Protein AF-A0A3B0A7K3-F1 (afdb_monomer_lite)

Sequence (64 aa):
MRRARTIVAWILLAGSIICWPISMKTWAKDEPPFVLSLSFLAIIIEAATLLTSSQVHESQERDQ

Secondary structure (DSSP, 8-state):
-HHHHHHHHHHHHHHHHHHHHHHHHHTTTSS-HHHHHHHHHHHHHHHHHHHHHHHHHHHHHH--

Radius of gyration: 15.3 Å; chains: 1; bounding box: 33×16×45 Å

Organism: NCBI:txid1530042

pLDDT: mean 71.76, std 9.0, range [49.72, 84.38]

Foldseek 3Di:
DLVVLLVVLVCQQVVLVVVLVVCCVPPCPPPDSVVSVVVSVVSNVVSVVSNVVSVVVVVVVVVD

Structure (mmCIF, N/CA/C/O backbone):
data_AF-A0A3B0A7K3-F1
#
_entry.id   AF-A0A3B0A7K3-F1
#
loop_
_atom_site.group_PDB
_atom_site.id
_atom_site.type_symbol
_atom_site.label_atom_id
_atom_site.label_alt_id
_atom_site.label_comp_id
_atom_site.label_asym_id
_atom_site.label_entity_id
_atom_site.label_seq_id
_atom_site.pdbx_PDB_ins_code
_atom_site.Cartn_x
_atom_site.Cartn_y
_atom_site.Cartn_z
_atom_site.occupancy
_atom_site.B_iso_or_equiv
_atom_site.auth_seq_id
_atom_site.auth_comp_id
_atom_site.auth_asym_id
_atom_site.auth_atom_id
_atom_site.pd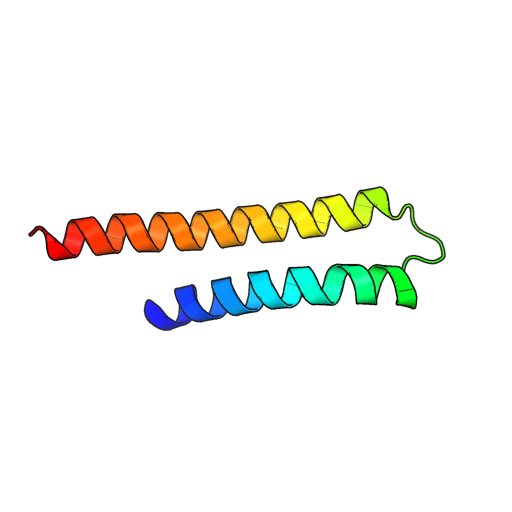bx_PDB_model_num
ATOM 1 N N . MET A 1 1 ? -19.334 -8.465 10.918 1.00 52.38 1 MET A N 1
ATOM 2 C CA . MET A 1 1 ? -19.078 -7.895 9.570 1.00 52.38 1 MET A CA 1
ATOM 3 C C . MET A 1 1 ? -18.171 -6.654 9.576 1.00 52.38 1 MET A C 1
ATOM 5 O O . MET A 1 1 ? -17.385 -6.516 8.651 1.00 52.38 1 MET A O 1
ATOM 9 N N . ARG A 1 2 ? -18.209 -5.769 10.591 1.00 52.91 2 ARG A N 1
ATOM 10 C CA . ARG A 1 2 ? -17.403 -4.523 10.620 1.00 52.91 2 ARG A CA 1
ATOM 11 C C . ARG A 1 2 ? -15.883 -4.730 10.762 1.00 52.91 2 ARG A C 1
ATOM 13 O O . ARG A 1 2 ? -15.141 -4.168 9.970 1.00 52.91 2 ARG A O 1
ATOM 20 N N . ARG A 1 3 ? -15.424 -5.635 11.641 1.00 61.59 3 ARG A N 1
ATOM 21 C CA . ARG A 1 3 ? -13.987 -5.990 11.755 1.00 61.59 3 ARG A CA 1
ATOM 22 C C . ARG A 1 3 ? -13.383 -6.527 10.452 1.00 61.59 3 ARG A C 1
ATOM 24 O O . ARG A 1 3 ? -12.221 -6.269 10.170 1.00 61.59 3 ARG A O 1
ATOM 31 N N . ALA A 1 4 ? -14.179 -7.226 9.638 1.00 69.62 4 ALA A N 1
ATOM 32 C CA . ALA A 1 4 ? -13.729 -7.716 8.337 1.00 69.62 4 ALA A CA 1
ATOM 33 C C . ALA A 1 4 ? -13.399 -6.559 7.380 1.00 69.62 4 ALA A C 1
ATOM 35 O O . ALA A 1 4 ? -12.415 -6.647 6.661 1.00 69.62 4 ALA A O 1
ATOM 36 N N . ARG A 1 5 ? -14.150 -5.446 7.420 1.00 66.62 5 ARG A N 1
ATOM 37 C CA . ARG A 1 5 ? -13.854 -4.253 6.606 1.00 66.62 5 ARG A CA 1
ATOM 38 C C . ARG A 1 5 ? -12.541 -3.589 7.015 1.00 66.62 5 ARG A C 1
ATOM 40 O O . ARG A 1 5 ? -11.749 -3.255 6.145 1.00 66.62 5 ARG A O 1
ATOM 47 N N . THR A 1 6 ? -12.282 -3.459 8.314 1.00 72.62 6 THR A N 1
ATOM 48 C CA . THR A 1 6 ? -11.025 -2.894 8.834 1.00 72.62 6 THR A CA 1
ATOM 49 C C . THR A 1 6 ? -9.824 -3.768 8.465 1.00 72.62 6 THR A C 1
ATOM 51 O O . THR A 1 6 ? -8.806 -3.255 8.012 1.00 72.62 6 THR A O 1
ATOM 54 N N . ILE A 1 7 ? -9.952 -5.094 8.593 1.00 76.38 7 ILE A N 1
ATOM 55 C CA . ILE A 1 7 ? -8.903 -6.052 8.205 1.00 76.38 7 ILE A CA 1
ATOM 56 C C . ILE A 1 7 ? -8.654 -6.002 6.693 1.00 76.38 7 ILE A C 1
ATOM 58 O O . ILE A 1 7 ? -7.506 -5.956 6.265 1.00 76.38 7 ILE A O 1
ATOM 62 N N . VAL A 1 8 ? -9.713 -5.950 5.880 1.00 77.06 8 VAL A N 1
ATOM 63 C CA . VAL A 1 8 ? -9.601 -5.820 4.420 1.00 77.06 8 VAL A CA 1
ATOM 64 C C . VAL A 1 8 ? -8.932 -4.501 4.028 1.00 77.06 8 VAL A C 1
ATOM 66 O O . VAL A 1 8 ? -8.072 -4.515 3.155 1.00 77.06 8 VAL A O 1
ATOM 69 N N . ALA A 1 9 ? -9.247 -3.387 4.696 1.00 75.12 9 ALA A N 1
ATOM 70 C CA . ALA A 1 9 ? -8.591 -2.101 4.451 1.00 75.12 9 ALA A CA 1
ATOM 71 C C . ALA A 1 9 ? -7.093 -2.138 4.805 1.00 75.12 9 ALA A C 1
ATOM 73 O O . ALA A 1 9 ? -6.273 -1.630 4.046 1.00 75.12 9 ALA A O 1
ATOM 74 N N . TRP A 1 10 ? -6.715 -2.807 5.899 1.00 76.56 10 TRP A N 1
ATOM 75 C CA . TRP A 1 10 ? -5.308 -3.026 6.251 1.00 76.56 10 TRP A CA 1
ATOM 76 C C . TRP A 1 10 ? -4.570 -3.917 5.251 1.00 76.56 10 TRP A C 1
ATOM 78 O O . TRP A 1 10 ? -3.438 -3.610 4.885 1.00 76.56 10 TRP A O 1
ATOM 88 N N . ILE A 1 11 ? -5.205 -4.996 4.785 1.00 81.62 11 ILE A N 1
ATOM 89 C CA . ILE A 1 11 ? -4.635 -5.884 3.763 1.00 81.62 11 ILE A CA 1
ATOM 90 C C . ILE A 1 11 ? -4.488 -5.143 2.433 1.00 81.62 11 ILE A C 1
ATOM 92 O O . ILE A 1 11 ? -3.459 -5.283 1.780 1.00 81.62 11 ILE A O 1
ATOM 96 N N . LEU A 1 12 ? -5.470 -4.326 2.046 1.00 78.50 12 LEU A N 1
ATOM 97 C CA . LEU A 1 12 ? -5.387 -3.469 0.863 1.00 78.50 12 LEU A CA 1
ATOM 98 C C . LEU A 1 12 ? -4.254 -2.455 0.991 1.00 78.50 12 LEU A C 1
ATOM 100 O O . LEU A 1 12 ? -3.488 -2.295 0.050 1.00 78.50 12 LEU A O 1
ATOM 104 N N . LEU A 1 13 ? -4.100 -1.813 2.148 1.00 77.94 13 LEU A N 1
ATOM 105 C CA . LEU A 1 13 ? -3.059 -0.815 2.371 1.00 77.94 13 LEU A CA 1
ATOM 106 C C . LEU A 1 13 ? -1.659 -1.447 2.353 1.00 77.94 13 LEU A C 1
ATOM 108 O O . LEU A 1 13 ? -0.802 -1.024 1.580 1.00 77.94 13 LEU A O 1
ATOM 112 N N . ALA A 1 14 ? -1.438 -2.502 3.140 1.00 80.75 14 ALA A N 1
ATOM 113 C CA . ALA A 1 14 ? -0.156 -3.205 3.187 1.00 80.75 14 ALA A CA 1
ATOM 114 C C . ALA A 1 14 ? 0.164 -3.908 1.857 1.00 80.75 14 ALA A C 1
ATOM 116 O O . ALA A 1 14 ? 1.287 -3.830 1.360 1.00 80.75 14 ALA A O 1
ATOM 117 N N . GLY A 1 15 ? -0.837 -4.549 1.252 1.00 81.69 15 GLY A N 1
ATOM 118 C CA . GLY A 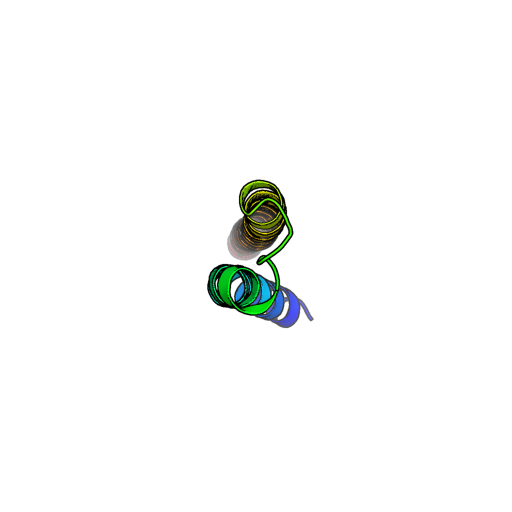1 15 ? -0.727 -5.204 -0.045 1.00 81.69 15 GLY A CA 1
ATOM 119 C C . GLY A 1 15 ? -0.419 -4.215 -1.164 1.00 81.69 15 GLY A C 1
ATOM 120 O O . GLY A 1 15 ? 0.450 -4.493 -1.977 1.00 81.69 15 GLY A O 1
ATOM 121 N N . SER A 1 16 ? -1.049 -3.038 -1.173 1.00 77.62 16 SER A N 1
ATOM 122 C CA . SER A 1 16 ? -0.790 -1.973 -2.150 1.00 77.62 16 SER A CA 1
ATOM 123 C C . SER A 1 16 ? 0.644 -1.436 -2.027 1.00 77.62 16 SER A C 1
ATOM 125 O O . SER A 1 16 ? 1.366 -1.374 -3.021 1.00 77.62 16 SER A O 1
ATOM 127 N N . ILE A 1 17 ? 1.122 -1.167 -0.805 1.00 79.81 17 ILE A N 1
ATOM 128 C CA . ILE A 1 17 ? 2.501 -0.699 -0.562 1.00 79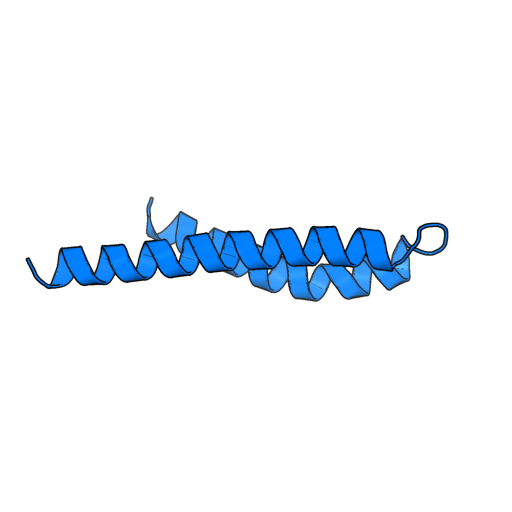.81 17 ILE A CA 1
ATOM 129 C C . ILE A 1 17 ? 3.547 -1.708 -1.059 1.00 79.81 17 ILE A C 1
ATOM 131 O O . ILE A 1 17 ? 4.566 -1.305 -1.616 1.00 79.81 17 ILE A O 1
ATOM 135 N N . IL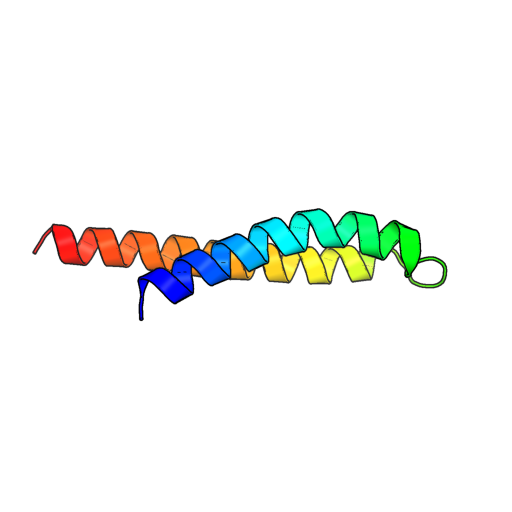E A 1 18 ? 3.307 -3.011 -0.879 1.00 81.12 18 ILE A N 1
ATOM 136 C CA . ILE A 1 18 ? 4.240 -4.072 -1.292 1.00 81.12 18 ILE A CA 1
ATOM 137 C C . ILE A 1 18 ? 4.105 -4.390 -2.789 1.00 81.12 18 ILE A C 1
ATOM 139 O O . ILE A 1 18 ? 5.109 -4.591 -3.473 1.00 81.12 18 ILE A O 1
ATOM 143 N N . CYS A 1 19 ? 2.883 -4.411 -3.326 1.00 80.25 19 CYS A N 1
ATOM 144 C CA . CYS A 1 19 ? 2.635 -4.675 -4.743 1.00 80.25 19 CYS A CA 1
ATOM 145 C C . CYS A 1 19 ? 3.120 -3.541 -5.644 1.00 80.25 19 CYS A C 1
ATOM 147 O O . CYS A 1 19 ? 3.483 -3.822 -6.780 1.00 80.25 19 CYS A O 1
ATOM 149 N N . TRP A 1 20 ? 3.185 -2.296 -5.166 1.00 75.06 20 TRP A N 1
ATOM 150 C CA . TRP A 1 20 ? 3.683 -1.170 -5.957 1.00 75.06 20 TRP A CA 1
ATOM 151 C C . TRP A 1 20 ? 5.112 -1.403 -6.496 1.00 75.06 20 TRP A C 1
ATOM 153 O O . TRP A 1 20 ? 5.274 -1.454 -7.719 1.00 75.06 20 TRP A O 1
ATOM 163 N N . PRO A 1 21 ? 6.154 -1.616 -5.668 1.00 77.31 21 PRO A N 1
ATOM 164 C CA . PRO A 1 21 ? 7.510 -1.850 -6.167 1.00 77.31 21 PRO A CA 1
ATOM 165 C C . PRO A 1 21 ? 7.635 -3.170 -6.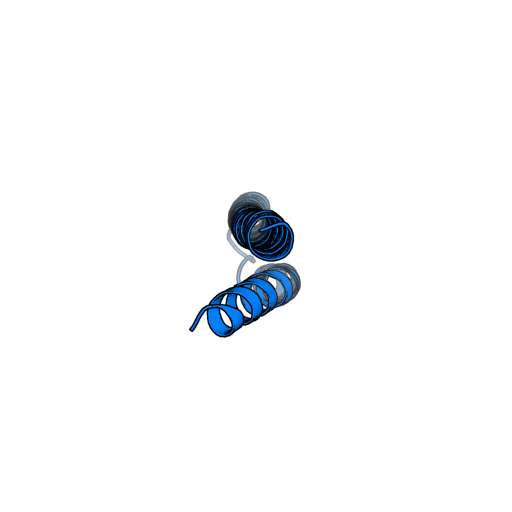936 1.00 77.31 21 PRO A C 1
ATOM 167 O O . PRO A 1 21 ? 8.424 -3.255 -7.877 1.00 77.31 21 PRO A O 1
ATOM 170 N N . ILE A 1 22 ? 6.850 -4.195 -6.578 1.00 80.69 22 ILE A N 1
ATOM 171 C CA . ILE A 1 22 ? 6.840 -5.477 -7.294 1.00 80.69 22 ILE A CA 1
ATOM 172 C C . ILE A 1 22 ? 6.311 -5.277 -8.716 1.00 80.69 22 ILE A C 1
ATOM 174 O O . ILE A 1 22 ? 6.999 -5.642 -9.663 1.00 80.69 22 ILE A O 1
ATOM 178 N N . SER A 1 23 ? 5.150 -4.636 -8.870 1.00 75.50 23 SER A N 1
ATOM 179 C CA . SER A 1 23 ? 4.517 -4.362 -10.165 1.00 75.50 23 SER A CA 1
ATOM 180 C C . SER A 1 23 ? 5.368 -3.428 -11.028 1.00 75.50 23 SER A C 1
ATOM 182 O O . SER A 1 23 ? 5.464 -3.613 -12.241 1.00 75.50 23 SER A O 1
ATOM 184 N N . MET A 1 24 ? 6.046 -2.462 -10.402 1.00 73.19 24 MET A N 1
ATOM 185 C CA . MET A 1 24 ? 6.983 -1.566 -11.079 1.00 73.19 24 MET A CA 1
ATOM 186 C C . MET A 1 24 ? 8.202 -2.325 -11.630 1.00 73.19 24 MET A C 1
ATOM 188 O O . MET A 1 24 ? 8.685 -2.020 -12.715 1.00 73.19 24 MET A O 1
ATOM 192 N N . LYS A 1 25 ? 8.684 -3.346 -10.906 1.00 73.56 25 LYS A N 1
ATOM 193 C CA . LYS A 1 25 ? 9.848 -4.154 -11.296 1.00 73.56 25 LYS A CA 1
ATOM 194 C C . LYS A 1 25 ? 9.513 -5.251 -12.310 1.00 73.56 25 LYS A C 1
ATOM 196 O O . LYS A 1 25 ? 10.376 -5.610 -13.109 1.00 73.56 25 LYS A O 1
ATOM 201 N N . THR A 1 26 ? 8.312 -5.823 -12.254 1.00 74.94 26 THR A N 1
ATOM 202 C CA . THR A 1 26 ? 7.933 -6.965 -13.097 1.00 74.94 26 THR A CA 1
ATOM 203 C C . THR A 1 26 ? 7.207 -6.560 -14.375 1.00 74.94 26 THR A C 1
ATOM 205 O O . THR A 1 26 ? 7.446 -7.193 -15.399 1.00 74.94 26 THR A O 1
ATOM 208 N N . TRP A 1 27 ? 6.304 -5.575 -14.328 1.00 66.38 27 TRP A N 1
ATOM 209 C CA . TRP A 1 27 ? 5.355 -5.300 -15.420 1.00 66.38 27 TRP A CA 1
ATOM 210 C C . TRP A 1 27 ? 5.506 -3.899 -16.023 1.00 66.38 27 TRP A C 1
ATOM 212 O O . TRP A 1 27 ? 5.325 -3.738 -17.224 1.00 66.38 27 TRP A O 1
ATOM 222 N N . ALA A 1 28 ? 5.918 -2.895 -15.244 1.00 59.81 28 ALA A N 1
ATOM 223 C CA . ALA A 1 28 ? 6.059 -1.513 -15.720 1.00 59.81 28 ALA A CA 1
ATOM 224 C C . ALA A 1 28 ? 7.363 -1.251 -16.505 1.00 59.81 28 ALA A C 1
ATOM 226 O O . ALA A 1 28 ? 8.006 -0.218 -16.328 1.00 59.81 28 ALA A O 1
ATOM 227 N N . LYS A 1 29 ? 7.796 -2.194 -17.352 1.00 61.59 29 LYS A N 1
ATOM 228 C CA . LYS A 1 29 ? 8.992 -2.008 -18.190 1.00 61.59 29 LYS A CA 1
ATOM 229 C C . LYS A 1 29 ? 8.723 -1.073 -19.379 1.00 61.59 29 LYS A C 1
ATOM 231 O O . LYS A 1 29 ? 9.642 -0.389 -19.815 1.00 61.59 29 LYS A O 1
ATOM 236 N N . ASP A 1 30 ? 7.466 -1.016 -19.827 1.00 64.00 30 ASP A N 1
ATOM 237 C CA . ASP A 1 30 ? 7.021 -0.267 -21.012 1.00 64.00 30 ASP A CA 1
ATOM 238 C C . ASP A 1 30 ? 6.036 0.882 -20.691 1.00 64.00 30 ASP A C 1
ATOM 240 O O . ASP A 1 30 ? 5.705 1.676 -21.569 1.00 64.00 30 ASP A O 1
ATOM 244 N N . GLU A 1 31 ? 5.586 1.015 -19.437 1.00 60.94 31 GLU A N 1
ATOM 245 C CA . GLU A 1 31 ? 4.646 2.060 -19.002 1.00 60.94 31 GLU A CA 1
ATOM 246 C C . GLU A 1 31 ? 5.312 3.096 -18.088 1.00 60.94 31 GLU A C 1
ATOM 248 O O . GLU A 1 31 ? 6.188 2.742 -17.295 1.00 60.94 31 GLU A O 1
ATOM 253 N N . PRO A 1 32 ? 4.890 4.376 -18.140 1.00 70.12 32 PRO A N 1
ATOM 254 C CA . PRO A 1 32 ? 5.443 5.415 -17.288 1.00 70.12 32 PRO A CA 1
ATOM 255 C C . PRO A 1 32 ? 5.195 5.073 -15.806 1.00 70.12 32 PRO A C 1
ATOM 257 O O . PRO A 1 32 ? 4.043 5.094 -15.355 1.00 70.12 32 PRO A O 1
ATOM 260 N N . PRO A 1 33 ? 6.258 4.833 -15.012 1.00 67.12 33 PRO A N 1
ATOM 261 C CA . PRO A 1 33 ? 6.141 4.397 -13.618 1.00 67.12 33 PRO A CA 1
ATOM 262 C C . PRO A 1 33 ? 5.326 5.359 -12.743 1.00 67.12 33 PRO A C 1
ATOM 264 O O . PRO A 1 33 ? 4.757 4.955 -11.729 1.00 67.12 33 PRO A O 1
ATOM 267 N N . PHE A 1 34 ? 5.253 6.624 -13.162 1.00 70.00 34 PHE A N 1
ATOM 268 C CA . PHE A 1 34 ? 4.508 7.687 -12.503 1.00 70.00 34 PHE A CA 1
ATOM 269 C C . PHE A 1 34 ? 2.990 7.443 -12.479 1.00 70.00 34 PHE A C 1
ATOM 271 O O . PHE A 1 34 ? 2.340 7.670 -11.458 1.00 70.00 34 PHE A O 1
ATOM 278 N N . VAL A 1 35 ? 2.415 6.942 -13.576 1.00 72.38 35 VAL A N 1
ATOM 279 C CA . VAL A 1 35 ? 0.964 6.703 -13.670 1.00 72.38 35 VAL A CA 1
ATOM 280 C C . VAL A 1 35 ? 0.565 5.555 -12.747 1.00 72.38 35 VAL A C 1
ATOM 282 O O . VAL A 1 35 ? -0.387 5.678 -11.979 1.00 72.38 35 VAL A O 1
ATOM 285 N N . LEU A 1 36 ? 1.368 4.489 -12.734 1.00 71.50 36 LEU A N 1
ATOM 286 C CA . LEU A 1 36 ? 1.188 3.355 -11.832 1.00 71.50 36 LEU A CA 1
ATOM 287 C C . LEU A 1 36 ? 1.261 3.793 -10.364 1.00 71.50 36 LEU A C 1
ATOM 289 O O . LEU A 1 36 ? 0.378 3.466 -9.574 1.00 71.50 36 LEU A O 1
ATOM 293 N N . SER A 1 37 ? 2.259 4.600 -9.996 1.00 75.94 37 SER A N 1
ATOM 294 C CA . SER A 1 37 ? 2.375 5.106 -8.625 1.00 75.94 37 SER A CA 1
ATOM 295 C C . SER A 1 37 ? 1.182 5.954 -8.175 1.00 75.94 37 SER A C 1
ATOM 297 O O . SER A 1 37 ? 0.798 5.874 -7.011 1.00 75.94 37 SER A O 1
ATOM 299 N N .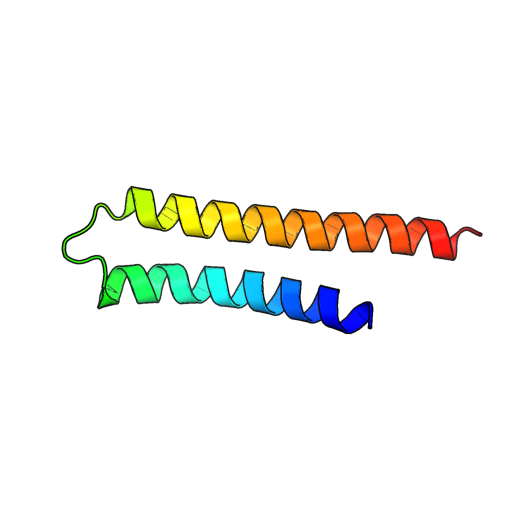 LEU A 1 38 ? 0.558 6.719 -9.079 1.00 80.38 38 LEU A N 1
ATOM 300 C CA . LEU A 1 38 ? -0.636 7.509 -8.760 1.00 80.38 38 LEU A CA 1
ATOM 301 C C . LEU A 1 38 ? -1.853 6.621 -8.461 1.00 80.38 38 LEU A C 1
ATOM 303 O O . LEU A 1 38 ? -2.602 6.917 -7.531 1.00 80.38 38 LEU A O 1
ATOM 307 N N . SER A 1 39 ? -2.031 5.514 -9.188 1.00 80.81 39 SER A N 1
ATOM 308 C CA . SER A 1 39 ? -3.096 4.539 -8.906 1.00 80.81 39 SER A CA 1
ATOM 309 C C . SER A 1 39 ? -2.907 3.865 -7.545 1.00 80.81 39 SER A C 1
ATOM 311 O O . SER A 1 39 ? -3.855 3.760 -6.769 1.00 80.81 39 SER A O 1
ATOM 313 N N . PHE A 1 40 ? -1.677 3.464 -7.216 1.00 80.31 40 PHE A N 1
ATOM 314 C CA . PHE A 1 40 ? -1.353 2.894 -5.905 1.00 80.31 40 PHE A CA 1
ATOM 315 C C . PHE A 1 40 ? -1.539 3.913 -4.771 1.00 80.31 40 PHE A C 1
ATOM 317 O O . PHE A 1 40 ? -2.088 3.573 -3.722 1.00 80.31 40 PHE A O 1
ATOM 324 N N . LEU A 1 41 ? -1.163 5.175 -4.998 1.00 80.12 41 LEU A N 1
ATOM 325 C CA . LEU A 1 41 ? -1.385 6.265 -4.050 1.00 80.12 41 LEU A CA 1
ATOM 326 C C . LEU A 1 41 ? -2.879 6.496 -3.782 1.00 80.12 41 LEU A C 1
ATOM 328 O O . LEU A 1 41 ? -3.268 6.629 -2.624 1.00 80.12 41 LEU A O 1
ATOM 332 N N . ALA A 1 42 ? -3.721 6.491 -4.820 1.00 84.38 42 ALA A N 1
ATOM 333 C CA . ALA A 1 42 ? -5.170 6.621 -4.666 1.00 84.38 42 ALA A CA 1
ATOM 334 C C . ALA A 1 42 ? -5.751 5.495 -3.793 1.00 84.38 42 ALA A C 1
ATOM 336 O O . ALA A 1 42 ? -6.488 5.770 -2.848 1.00 84.38 42 ALA A O 1
ATOM 337 N N . ILE A 1 43 ? -5.335 4.245 -4.031 1.00 82.88 43 ILE A N 1
ATOM 338 C CA . ILE A 1 43 ? -5.753 3.080 -3.232 1.00 82.88 43 ILE A CA 1
ATOM 339 C C . ILE A 1 43 ? -5.329 3.230 -1.763 1.00 82.88 43 ILE A C 1
ATOM 341 O O . ILE A 1 43 ? -6.099 2.906 -0.859 1.00 82.88 43 ILE A O 1
ATOM 345 N N . ILE A 1 44 ? -4.114 3.725 -1.506 1.00 80.12 44 ILE A N 1
ATOM 346 C CA . ILE A 1 44 ? -3.610 3.946 -0.142 1.00 80.12 44 ILE A CA 1
ATOM 347 C C . ILE A 1 44 ? -4.429 5.025 0.573 1.00 80.12 44 ILE A C 1
ATOM 349 O O . ILE A 1 44 ? -4.816 4.823 1.725 1.00 80.12 44 ILE A O 1
ATOM 353 N N . ILE A 1 45 ? -4.713 6.146 -0.098 1.00 81.25 45 ILE A N 1
ATOM 354 C CA . ILE A 1 45 ? -5.528 7.232 0.462 1.00 81.25 45 ILE A CA 1
ATOM 355 C C . ILE A 1 45 ? -6.931 6.716 0.783 1.00 81.25 45 ILE A C 1
ATOM 357 O O . ILE A 1 45 ? -7.416 6.926 1.889 1.00 81.25 45 ILE A O 1
ATOM 361 N N . GLU A 1 46 ? -7.555 5.979 -0.131 1.00 82.19 46 GLU A N 1
ATOM 362 C CA . GLU A 1 46 ? -8.908 5.460 0.060 1.00 82.19 46 GLU A CA 1
ATOM 363 C C . GLU A 1 46 ? -8.978 4.432 1.200 1.00 82.19 46 GLU A C 1
ATOM 365 O O . GLU A 1 46 ? -9.867 4.497 2.054 1.00 82.19 46 GLU A O 1
ATOM 370 N N . ALA A 1 47 ? -7.980 3.550 1.308 1.00 78.31 47 ALA A N 1
ATOM 371 C CA . ALA A 1 47 ? -7.844 2.646 2.446 1.00 78.31 47 ALA A CA 1
ATOM 372 C C . ALA A 1 47 ? -7.642 3.409 3.770 1.00 78.31 47 ALA A C 1
ATOM 374 O O . ALA A 1 47 ? -8.261 3.063 4.779 1.00 78.31 47 ALA A O 1
ATOM 375 N N . ALA A 1 48 ? -6.834 4.474 3.778 1.00 77.56 48 ALA A N 1
ATOM 376 C CA . ALA A 1 48 ? -6.621 5.318 4.953 1.00 77.56 48 ALA A CA 1
ATOM 377 C C . ALA A 1 48 ? -7.890 6.088 5.360 1.00 77.56 48 ALA A C 1
ATOM 379 O O . ALA A 1 48 ? -8.192 6.195 6.551 1.00 77.56 48 ALA A O 1
ATOM 380 N N . THR A 1 49 ? -8.680 6.571 4.398 1.00 80.00 49 THR A N 1
ATOM 381 C CA . THR A 1 49 ? -9.973 7.225 4.646 1.00 80.00 49 THR A CA 1
ATOM 382 C C . THR A 1 49 ? -10.988 6.245 5.237 1.00 80.00 49 THR A C 1
ATOM 384 O O . THR A 1 49 ? -11.687 6.576 6.200 1.00 80.00 49 THR A O 1
ATOM 387 N N . LEU A 1 50 ? -11.043 5.011 4.730 1.00 78.00 50 LEU A N 1
ATOM 388 C CA . LEU A 1 50 ? -11.892 3.952 5.285 1.00 78.00 50 LEU A CA 1
ATOM 389 C C . LEU A 1 50 ? -11.473 3.561 6.710 1.00 78.00 50 LEU A C 1
ATOM 391 O O . LEU A 1 50 ? -12.330 3.357 7.569 1.00 78.00 50 LEU A O 1
ATOM 395 N N . LEU A 1 51 ? -10.170 3.501 6.988 1.00 74.62 51 LEU A N 1
ATOM 396 C CA . LEU A 1 51 ? -9.657 3.233 8.333 1.00 74.62 51 LEU A CA 1
ATOM 397 C C . LEU A 1 51 ? -9.973 4.383 9.300 1.00 74.62 51 LEU A C 1
ATOM 399 O O . LEU A 1 51 ? -10.493 4.138 10.385 1.00 74.62 51 LEU A O 1
ATOM 403 N N . THR A 1 52 ? -9.739 5.631 8.887 1.00 76.88 52 THR A N 1
ATOM 404 C CA . THR A 1 52 ? -9.997 6.827 9.708 1.00 76.88 52 THR A CA 1
ATOM 405 C C . THR A 1 52 ? -11.484 6.986 10.026 1.00 76.88 52 THR A C 1
ATOM 407 O O . THR A 1 52 ? -11.856 7.191 11.179 1.00 76.88 52 THR A O 1
ATOM 410 N N . SER A 1 53 ? -12.359 6.833 9.026 1.00 72.38 53 SER A N 1
ATOM 411 C CA . SER A 1 53 ? -13.812 6.893 9.239 1.00 72.38 53 SER A CA 1
ATOM 412 C C . SER A 1 53 ? -14.308 5.771 10.154 1.00 72.38 53 SER A C 1
ATOM 414 O O . SER A 1 53 ? -15.161 6.011 11.008 1.00 72.38 53 SER A O 1
ATOM 416 N N . SER A 1 54 ? -13.728 4.570 10.047 1.00 67.06 54 SER A N 1
ATOM 417 C CA . SER A 1 54 ? -14.030 3.469 10.962 1.00 67.06 54 SER A CA 1
ATOM 418 C C . SER A 1 54 ? -13.635 3.788 12.411 1.00 67.06 54 SER A C 1
ATOM 420 O O . SER A 1 54 ? -14.368 3.398 13.314 1.00 67.06 54 SER A O 1
ATOM 422 N N . GLN A 1 55 ? -12.523 4.495 12.645 1.00 64.12 55 GLN A N 1
ATOM 423 C CA . GLN A 1 55 ? -12.045 4.847 13.992 1.00 64.12 55 GLN A CA 1
ATOM 424 C C . GLN A 1 55 ? -12.847 5.978 14.654 1.00 64.12 55 GLN A C 1
ATOM 426 O O . GLN A 1 55 ? -13.122 5.924 15.853 1.00 64.12 55 GLN A O 1
ATOM 431 N N . VAL A 1 56 ? -13.262 6.994 13.890 1.00 63.00 56 VAL A N 1
ATOM 432 C CA . VAL A 1 56 ? -14.107 8.083 14.417 1.00 63.00 56 VAL A CA 1
ATOM 433 C C . VAL A 1 56 ? -15.491 7.557 14.805 1.00 63.00 56 VAL A C 1
ATOM 435 O O . VAL A 1 56 ? -16.016 7.920 15.856 1.00 63.00 56 VAL A O 1
ATOM 438 N N . HIS A 1 57 ? -16.059 6.648 14.009 1.00 57.94 57 HIS A N 1
ATOM 439 C CA . HIS A 1 57 ? -17.343 6.018 14.325 1.00 57.94 57 HIS A CA 1
ATOM 440 C C . HIS A 1 57 ? -17.258 5.104 15.561 1.00 57.94 57 HIS A C 1
ATOM 442 O O . HIS A 1 57 ? -18.166 5.097 16.384 1.00 57.94 57 HIS A O 1
ATOM 448 N N . GLU A 1 58 ? -16.140 4.387 15.737 1.00 58.69 58 GLU A N 1
ATOM 449 C CA . GLU A 1 58 ? -15.871 3.573 16.934 1.00 58.69 58 GLU A CA 1
ATOM 450 C C . GLU A 1 58 ? -15.715 4.434 18.201 1.00 58.69 58 GLU A C 1
ATOM 452 O O . GLU A 1 58 ? -16.104 4.013 19.288 1.00 58.69 58 GLU A O 1
ATOM 457 N N . SER A 1 59 ? -15.202 5.661 18.061 1.00 59.59 59 SER A N 1
ATOM 458 C CA . SER A 1 59 ? -15.097 6.624 19.166 1.00 59.59 59 SER A CA 1
ATOM 459 C C . SER A 1 59 ? -16.471 7.178 19.568 1.00 59.59 59 SER A C 1
ATOM 461 O O . SER A 1 59 ? -16.753 7.305 20.752 1.00 59.59 59 SER A O 1
ATOM 463 N N . GLN A 1 60 ? -17.361 7.430 18.599 1.00 58.75 60 GLN A N 1
ATOM 464 C CA . GLN A 1 60 ? -18.731 7.892 18.867 1.00 58.75 60 GLN A CA 1
ATOM 465 C C . GLN A 1 60 ? -19.639 6.820 19.490 1.00 58.75 60 GLN A C 1
ATOM 467 O O . GLN A 1 60 ? -20.453 7.156 20.342 1.00 58.75 60 GLN A O 1
ATOM 472 N N . GLU A 1 61 ? -19.508 5.545 19.103 1.00 58.97 61 GLU A N 1
ATOM 473 C CA . GLU A 1 61 ? -20.278 4.440 19.711 1.00 58.97 61 GLU A CA 1
ATOM 474 C C . GLU A 1 61 ? -19.810 4.094 21.137 1.00 58.97 61 GLU A C 1
ATOM 476 O O . GLU A 1 61 ? -20.547 3.460 21.883 1.00 58.97 61 GLU A O 1
ATOM 481 N N . ARG A 1 62 ? -18.585 4.479 21.519 1.00 57.09 62 ARG A N 1
ATOM 482 C CA . ARG A 1 62 ? -18.015 4.210 22.848 1.00 57.09 62 ARG A CA 1
ATOM 483 C C . ARG A 1 62 ? -18.331 5.301 23.880 1.00 57.09 62 ARG A C 1
ATOM 485 O O . ARG A 1 62 ? -18.288 5.011 25.073 1.00 57.09 62 ARG A O 1
ATOM 492 N N . ASP A 1 63 ? -18.631 6.516 23.424 1.00 57.59 63 ASP A N 1
ATOM 493 C CA . ASP A 1 63 ? -19.000 7.665 24.266 1.00 57.59 63 ASP A CA 1
ATOM 494 C C . ASP A 1 63 ? -20.531 7.816 24.467 1.00 57.59 63 ASP A C 1
ATOM 496 O O . ASP A 1 63 ? -20.968 8.777 25.106 1.00 57.59 63 ASP A O 1
ATOM 500 N N . GLN A 1 64 ? -21.348 6.885 23.946 1.00 49.72 64 GLN A N 1
ATOM 501 C CA . GLN A 1 64 ? -22.789 6.746 24.239 1.00 49.72 64 GLN A CA 1
ATOM 502 C C . GLN A 1 64 ? -23.053 5.605 25.224 1.00 49.72 64 GLN A C 1
ATOM 504 O O . GLN A 1 64 ? -23.965 5.777 26.064 1.00 49.72 64 GLN A O 1
#